Protein AF-A0A0E3LQX7-F1 (afdb_monomer_lite)

Sequence (135 aa):
MRNINILYYGKVKTADIYESMFEYIKSSGTSDCEKDYIEGQPDYFVKKWQIELDSEICFGYDPLKDAGELEIDGQSYTRIGRGLNELSYVPTASLSDILYIIYHCDHNMRKCNCINEIFQTKEKAEKRVNELRGK

Secondary structure (DSSP, 8-state):
-EEEEEEETTEEEEEEE-S-HHHHHHHH-----EEE--TT--SEEEEEEEGGG-HHHHTT--TTSTTSEEEETTEEEEEE-SSTT--EEEEGGGTT-EEEEEEEEETTTTEEEEEEEEESSHHHHHHHHHHHHT-

Structure (mmCIF, N/CA/C/O backbone):
data_AF-A0A0E3LQX7-F1
#
_entry.id   AF-A0A0E3LQX7-F1
#
loop_
_atom_site.group_PDB
_atom_site.id
_atom_site.type_symbol
_atom_site.label_atom_id
_atom_site.label_alt_id
_atom_site.label_comp_id
_atom_site.label_asym_id
_atom_site.label_entity_id
_atom_site.label_seq_id
_atom_site.pdbx_PDB_ins_code
_atom_site.Cartn_x
_atom_site.Cartn_y
_atom_site.Cartn_z
_atom_site.occupancy
_atom_site.B_iso_or_equiv
_atom_site.auth_seq_id
_atom_site.auth_comp_id
_atom_site.auth_asym_id
_atom_site.auth_atom_id
_atom_site.pdbx_PDB_model_num
ATOM 1 N N . MET A 1 1 ? 3.230 -5.391 12.380 1.00 90.00 1 MET A N 1
ATOM 2 C CA . MET A 1 1 ? 1.846 -5.899 12.481 1.00 90.00 1 MET A CA 1
ATOM 3 C C . MET A 1 1 ? 1.625 -6.472 13.872 1.00 90.00 1 MET A C 1
ATOM 5 O O . MET A 1 1 ? 2.441 -7.264 14.337 1.00 90.00 1 MET A O 1
ATOM 9 N N . ARG A 1 2 ? 0.539 -6.069 14.536 1.00 93.44 2 ARG A N 1
ATOM 10 C CA . ARG A 1 2 ? 0.065 -6.640 15.806 1.00 93.44 2 ARG A CA 1
ATOM 11 C C . ARG A 1 2 ? -1.427 -6.951 15.721 1.00 93.44 2 ARG A C 1
ATOM 13 O O . ARG A 1 2 ? -2.145 -6.275 14.995 1.00 93.44 2 ARG A O 1
ATOM 20 N N . ASN A 1 3 ? -1.902 -7.910 16.504 1.00 94.62 3 ASN A N 1
ATOM 21 C CA . ASN A 1 3 ? -3.315 -8.281 16.552 1.00 94.62 3 ASN A CA 1
ATOM 22 C C . ASN A 1 3 ? -3.993 -7.693 17.789 1.00 94.62 3 ASN A C 1
ATOM 24 O O . ASN A 1 3 ? -3.437 -7.754 18.886 1.00 94.62 3 ASN A O 1
ATOM 28 N N . ILE A 1 4 ? -5.212 -7.181 17.626 1.00 92.81 4 ILE A N 1
ATOM 29 C CA . ILE A 1 4 ? -6.063 -6.759 18.745 1.00 92.81 4 ILE A CA 1
ATOM 30 C C . ILE A 1 4 ? -7.456 -7.367 18.622 1.00 92.81 4 ILE A C 1
ATOM 32 O O . ILE A 1 4 ? -7.897 -7.718 17.530 1.00 92.81 4 ILE A O 1
ATOM 36 N N . ASN A 1 5 ? -8.169 -7.465 19.740 1.00 92.62 5 ASN A N 1
ATOM 37 C CA . ASN A 1 5 ? -9.574 -7.852 19.737 1.00 92.62 5 ASN A CA 1
ATOM 38 C C . ASN A 1 5 ? -10.455 -6.602 19.750 1.00 92.62 5 ASN A C 1
ATOM 40 O O . ASN A 1 5 ? -10.304 -5.750 20.622 1.00 92.62 5 ASN A O 1
ATOM 44 N N . ILE A 1 6 ? -11.392 -6.525 18.810 1.00 88.19 6 ILE A N 1
ATOM 45 C CA . ILE A 1 6 ? -12.380 -5.453 18.691 1.00 88.19 6 ILE A CA 1
ATOM 46 C C . ILE A 1 6 ? -13.792 -6.014 18.841 1.00 88.19 6 ILE A C 1
ATOM 48 O O . ILE A 1 6 ? -14.050 -7.188 18.554 1.00 88.19 6 ILE A O 1
ATOM 52 N N . LEU A 1 7 ? -14.725 -5.169 19.272 1.00 84.62 7 LEU A N 1
ATOM 53 C CA . LEU A 1 7 ? -16.146 -5.486 19.237 1.00 84.62 7 LEU A CA 1
ATOM 54 C C . LEU A 1 7 ? -16.703 -5.111 17.858 1.00 84.62 7 LEU A C 1
ATOM 56 O O . LEU A 1 7 ? -16.853 -3.937 17.547 1.00 84.62 7 LEU A O 1
ATOM 60 N N . TYR A 1 8 ? -17.018 -6.109 17.036 1.00 82.25 8 TYR A N 1
ATOM 61 C CA . TYR A 1 8 ? -17.526 -5.934 15.676 1.00 82.25 8 TYR A CA 1
ATOM 62 C C . TYR A 1 8 ? -18.929 -6.538 15.562 1.00 82.25 8 TYR A C 1
ATOM 64 O O . TYR A 1 8 ? -19.096 -7.756 15.673 1.00 82.25 8 TYR A O 1
ATOM 72 N N . TYR A 1 9 ? -19.951 -5.691 15.393 1.00 81.75 9 TYR A N 1
ATOM 73 C CA . TYR A 1 9 ? -21.374 -6.080 15.392 1.00 81.75 9 TYR A CA 1
ATOM 74 C C . TYR A 1 9 ? -21.751 -7.018 16.556 1.00 81.75 9 TYR A C 1
ATOM 76 O O . TYR A 1 9 ? -22.331 -8.090 16.368 1.00 81.75 9 TYR A O 1
ATOM 84 N N . GLY A 1 10 ? -21.359 -6.639 17.778 1.00 82.69 10 GLY A N 1
ATOM 85 C CA . GLY A 1 10 ? -21.659 -7.396 18.999 1.00 82.69 10 GLY A CA 1
ATOM 86 C C . GLY A 1 10 ? -20.852 -8.688 19.179 1.00 82.69 10 GLY A C 1
ATOM 87 O O . GLY A 1 10 ? -21.097 -9.428 20.130 1.00 82.69 10 GLY A O 1
ATOM 88 N N . LYS A 1 11 ? -19.887 -8.978 18.297 1.00 87.19 11 LYS A N 1
ATOM 89 C CA . LYS A 1 11 ? -18.998 -10.143 18.394 1.00 87.19 11 LYS A CA 1
ATOM 90 C C . LYS A 1 11 ? -17.555 -9.697 18.561 1.00 87.19 11 LYS A C 1
ATOM 92 O O . LYS A 1 11 ? -17.093 -8.806 17.856 1.00 87.19 11 LYS A O 1
ATOM 97 N N . VAL A 1 12 ? -16.825 -10.358 19.454 1.00 90.38 12 VAL A N 1
ATOM 98 C CA . VAL A 1 12 ? -15.376 -10.166 19.553 1.00 90.38 12 VAL A CA 1
ATOM 99 C C . VAL A 1 12 ? -14.724 -10.743 18.296 1.00 90.38 12 VAL A C 1
ATOM 101 O O . VAL A 1 12 ? -14.947 -11.907 17.947 1.00 90.38 12 VAL A O 1
ATOM 104 N N . LYS A 1 13 ? -13.952 -9.915 17.596 1.00 90.69 13 LYS A N 1
ATOM 105 C CA . LYS A 1 13 ? -13.197 -10.272 16.393 1.00 90.69 13 LYS A CA 1
ATOM 106 C C . LYS A 1 13 ? -11.758 -9.814 16.537 1.00 90.69 13 LYS A C 1
ATOM 108 O O . LYS A 1 13 ? -11.499 -8.782 17.145 1.00 90.69 13 LYS A O 1
ATOM 113 N N . THR A 1 14 ? -10.838 -10.571 15.959 1.00 92.62 14 THR A N 1
ATOM 114 C CA . THR A 1 14 ? -9.436 -10.169 15.874 1.00 92.62 14 THR A CA 1
ATOM 115 C C . THR A 1 14 ? -9.239 -9.291 14.644 1.00 92.62 14 THR A C 1
ATOM 117 O O . THR A 1 14 ? -9.741 -9.620 13.570 1.00 92.62 14 THR A O 1
ATOM 120 N N . ALA A 1 15 ? -8.535 -8.180 14.827 1.00 91.62 15 ALA A N 1
ATOM 121 C CA . ALA A 1 15 ? -8.155 -7.237 13.789 1.00 91.62 15 ALA A CA 1
ATOM 122 C C . ALA A 1 15 ? -6.627 -7.115 13.716 1.00 91.62 15 ALA A C 1
ATOM 124 O O . ALA A 1 15 ? -5.944 -7.180 14.744 1.00 91.62 15 ALA A O 1
ATOM 125 N N . ASP A 1 16 ? -6.113 -6.926 12.505 1.00 94.44 16 ASP A N 1
ATOM 126 C CA . ASP A 1 16 ? -4.698 -6.701 12.224 1.00 94.44 16 ASP A CA 1
ATOM 127 C C . ASP A 1 16 ? -4.402 -5.202 12.234 1.00 94.44 16 ASP A C 1
ATOM 129 O O . ASP A 1 16 ? -5.021 -4.425 11.509 1.00 94.44 16 ASP A O 1
ATOM 133 N N . ILE A 1 17 ? -3.440 -4.790 13.051 1.00 94.88 17 ILE A N 1
ATOM 134 C CA . ILE A 1 17 ? -2.974 -3.410 13.155 1.00 94.88 17 ILE A CA 1
ATOM 135 C C . ILE A 1 17 ? -1.577 -3.331 12.550 1.00 94.88 17 ILE A C 1
ATOM 137 O O . ILE A 1 17 ? -0.621 -3.928 13.060 1.00 94.88 17 ILE A O 1
ATOM 141 N N . TYR A 1 18 ? -1.464 -2.581 11.466 1.00 95.31 18 TYR A N 1
ATOM 142 C CA . TYR A 1 18 ? -0.211 -2.289 10.785 1.00 95.31 18 TYR A CA 1
ATOM 143 C C . TYR A 1 18 ? 0.365 -0.965 11.291 1.00 95.31 18 TYR A C 1
ATOM 145 O O . TYR A 1 18 ? -0.361 -0.100 11.774 1.00 95.31 18 TYR A O 1
ATOM 153 N N . GLU A 1 19 ? 1.678 -0.804 11.189 1.00 94.81 19 GLU A N 1
ATOM 154 C CA . GLU A 1 19 ? 2.401 0.408 11.585 1.00 94.81 19 GLU A CA 1
ATOM 155 C C . GLU A 1 19 ? 2.284 1.520 10.536 1.00 94.81 19 GLU A C 1
ATOM 157 O O . GLU A 1 19 ? 2.463 2.692 10.849 1.00 94.81 19 GLU A O 1
ATOM 162 N N . SER A 1 20 ? 2.004 1.167 9.278 1.00 94.25 20 SER A N 1
ATOM 163 C CA . SER A 1 20 ? 1.838 2.114 8.169 1.00 94.25 20 SER A CA 1
ATOM 164 C C . SER A 1 20 ? 1.125 1.467 6.985 1.00 94.25 20 SER A C 1
ATOM 166 O O . SER A 1 20 ? 1.125 0.239 6.845 1.00 94.25 20 SER A O 1
ATOM 168 N N . MET A 1 21 ? 0.612 2.292 6.069 1.00 91.69 21 MET A N 1
ATOM 169 C CA . MET A 1 21 ? 0.158 1.816 4.762 1.00 91.69 21 MET A CA 1
ATOM 170 C C . MET A 1 21 ? 1.255 1.080 3.993 1.00 91.69 21 MET A C 1
ATOM 172 O O . MET A 1 21 ? 0.979 0.069 3.352 1.00 91.69 21 MET A O 1
ATOM 176 N N . PHE A 1 22 ? 2.511 1.525 4.086 1.00 94.06 22 PHE A N 1
ATOM 177 C CA . PHE A 1 22 ? 3.624 0.809 3.464 1.00 94.06 22 PHE A CA 1
ATOM 178 C C . PHE A 1 22 ? 3.748 -0.631 3.978 1.00 94.06 22 PHE A C 1
ATOM 180 O O . PHE A 1 22 ? 3.904 -1.548 3.174 1.00 94.06 22 PHE A O 1
ATOM 187 N N . GLU A 1 23 ? 3.660 -0.842 5.296 1.00 94.62 23 GLU A N 1
ATOM 188 C CA . GLU A 1 23 ? 3.712 -2.187 5.878 1.00 94.62 23 GLU A CA 1
ATOM 189 C C . GLU A 1 23 ? 2.541 -3.048 5.391 1.00 94.62 23 GLU A C 1
ATOM 191 O O . GLU A 1 23 ? 2.756 -4.186 4.968 1.00 94.62 23 GLU A O 1
ATOM 196 N N . TYR A 1 24 ? 1.328 -2.486 5.384 1.00 92.62 24 TYR A N 1
ATOM 197 C CA . TYR A 1 24 ? 0.147 -3.178 4.882 1.00 92.62 24 TYR A CA 1
ATOM 198 C C . TYR A 1 24 ? 0.337 -3.645 3.437 1.00 92.62 24 TYR A C 1
ATOM 200 O O . TYR A 1 24 ? 0.267 -4.843 3.170 1.00 92.62 24 TYR A O 1
ATOM 208 N N . ILE A 1 25 ? 0.658 -2.732 2.517 1.00 91.25 25 ILE A N 1
ATOM 209 C CA . ILE A 1 25 ? 0.825 -3.055 1.093 1.00 91.25 25 ILE A CA 1
ATOM 210 C C . ILE A 1 25 ? 1.978 -4.035 0.879 1.00 91.25 25 ILE A C 1
ATOM 212 O O . ILE A 1 25 ? 1.904 -4.903 0.012 1.00 91.25 25 ILE A O 1
ATOM 216 N N . LYS A 1 26 ? 3.040 -3.955 1.688 1.00 91.19 26 LYS A N 1
ATOM 217 C CA . LYS A 1 26 ? 4.139 -4.924 1.622 1.00 91.19 26 LYS A CA 1
ATOM 218 C C . LYS A 1 26 ? 3.662 -6.345 1.924 1.00 91.19 26 LYS A C 1
ATOM 220 O O . LYS A 1 26 ? 4.214 -7.292 1.373 1.00 91.19 26 LYS A O 1
ATOM 225 N N . SER A 1 27 ? 2.671 -6.485 2.804 1.00 89.81 27 SER A N 1
ATOM 226 C CA . SER A 1 27 ? 2.088 -7.774 3.184 1.00 89.81 27 SER A CA 1
ATOM 227 C C . SER A 1 27 ? 0.985 -8.248 2.233 1.00 89.81 27 SER A C 1
ATOM 229 O O . SER A 1 27 ? 0.918 -9.437 1.933 1.00 89.81 27 SER A O 1
ATOM 231 N N . SER A 1 28 ? 0.156 -7.332 1.724 1.00 86.38 28 SER A N 1
ATOM 232 C CA . SER A 1 28 ? -1.015 -7.641 0.893 1.00 86.38 28 SER A CA 1
ATOM 233 C C . SER A 1 28 ? -0.736 -7.591 -0.615 1.00 86.38 28 SER A C 1
ATOM 235 O O . SER A 1 28 ? -1.562 -8.029 -1.416 1.00 86.38 28 SER A O 1
ATOM 237 N N . GLY A 1 29 ? 0.425 -7.076 -1.027 1.00 84.88 29 GLY A N 1
ATOM 238 C CA . GLY A 1 29 ? 0.810 -6.894 -2.426 1.00 84.88 29 GLY A CA 1
ATOM 239 C C . GLY A 1 29 ? 0.164 -5.664 -3.069 1.00 84.88 29 GLY A C 1
ATOM 240 O O . GLY A 1 29 ? -0.645 -4.965 -2.462 1.00 84.88 29 GLY A O 1
ATOM 241 N N . THR A 1 30 ? 0.489 -5.388 -4.331 1.00 78.38 30 THR A N 1
ATOM 242 C CA . THR A 1 30 ? 0.045 -4.173 -5.041 1.00 78.38 30 THR A CA 1
ATOM 243 C C . THR A 1 30 ? -1.318 -4.287 -5.731 1.00 78.38 30 THR A C 1
ATOM 245 O O . THR A 1 30 ? -1.705 -3.339 -6.408 1.00 78.38 30 THR A O 1
ATOM 248 N N . SER A 1 31 ? -2.035 -5.407 -5.542 1.00 69.94 31 SER A N 1
ATOM 249 C CA . SER A 1 31 ? -3.200 -5.830 -6.351 1.00 69.94 31 SER A CA 1
ATOM 250 C C . SER A 1 31 ? -2.831 -5.986 -7.830 1.00 69.94 31 SER A C 1
ATOM 252 O O . SER A 1 31 ? -1.687 -5.731 -8.221 1.00 69.94 31 SER A O 1
ATOM 254 N N . ASP A 1 32 ? -3.774 -6.446 -8.650 1.00 69.69 32 ASP A N 1
ATOM 255 C CA . ASP A 1 32 ? -3.599 -6.502 -10.099 1.00 69.69 32 ASP A CA 1
ATOM 256 C C . ASP A 1 32 ? -3.595 -5.071 -10.667 1.00 69.69 32 ASP A C 1
ATOM 258 O O . ASP A 1 32 ? -4.618 -4.522 -11.064 1.00 69.69 32 ASP A O 1
ATOM 262 N N . CYS A 1 33 ? -2.423 -4.431 -10.687 1.00 78.38 33 CYS A N 1
ATOM 263 C CA . CYS A 1 33 ? -2.223 -3.141 -11.341 1.00 78.38 33 CYS A CA 1
ATOM 264 C C . CYS A 1 33 ? -1.793 -3.328 -12.803 1.00 78.38 33 CYS A C 1
ATOM 266 O O . CYS A 1 33 ? -0.600 -3.286 -13.124 1.00 78.38 33 CYS A O 1
ATOM 268 N N . GLU A 1 34 ? -2.781 -3.491 -13.686 1.00 86.94 34 GLU A N 1
ATOM 269 C CA . GLU A 1 34 ? -2.620 -3.446 -15.145 1.00 86.94 34 GLU A CA 1
ATOM 270 C C . GLU A 1 34 ? -2.886 -2.025 -15.674 1.00 86.94 34 GLU A C 1
ATOM 272 O O . GLU A 1 34 ? -3.773 -1.308 -15.203 1.00 86.94 34 GLU A O 1
ATOM 277 N N . LYS A 1 35 ? -2.102 -1.603 -16.666 1.00 87.50 35 LYS A N 1
ATOM 278 C CA . LYS A 1 35 ? -2.333 -0.387 -17.448 1.00 87.50 35 LYS A CA 1
ATOM 279 C C . LYS A 1 35 ? -2.131 -0.650 -18.928 1.00 87.50 35 LYS A C 1
ATOM 281 O O . LYS A 1 35 ? -1.280 -1.454 -19.315 1.00 87.50 35 LYS A O 1
ATOM 286 N N . ASP A 1 36 ? -2.860 0.109 -19.737 1.00 86.69 36 ASP A N 1
ATOM 287 C CA . ASP A 1 36 ? -2.648 0.144 -21.177 1.00 86.69 36 ASP A CA 1
ATOM 288 C C . ASP A 1 36 ? -1.225 0.603 -21.504 1.00 86.69 36 ASP A C 1
ATOM 290 O O . ASP A 1 36 ? -0.678 1.525 -20.889 1.00 86.69 36 ASP A O 1
ATOM 294 N N . TYR A 1 37 ? -0.633 -0.052 -22.497 1.00 88.50 37 TYR A N 1
ATOM 295 C CA . TYR A 1 37 ? 0.647 0.349 -23.057 1.00 88.50 37 TYR A CA 1
ATOM 296 C C . TYR A 1 37 ? 0.528 1.653 -23.850 1.00 88.50 37 TYR A C 1
ATOM 298 O O . TYR A 1 37 ? -0.394 1.826 -24.650 1.00 88.50 37 TYR A O 1
ATOM 306 N N . ILE A 1 38 ? 1.515 2.535 -23.690 1.00 88.19 38 ILE A N 1
ATOM 307 C CA . ILE A 1 38 ? 1.673 3.746 -24.498 1.00 88.19 38 ILE A CA 1
ATOM 308 C C . ILE A 1 38 ? 2.920 3.590 -25.372 1.00 88.19 38 ILE A C 1
ATOM 310 O O . ILE A 1 38 ? 3.990 3.213 -24.895 1.00 88.19 38 ILE A O 1
ATOM 314 N N . GLU A 1 39 ? 2.798 3.893 -26.663 1.00 86.50 39 GLU A N 1
ATOM 315 C CA . GLU A 1 39 ? 3.924 3.811 -27.595 1.00 86.50 39 GLU A CA 1
ATOM 316 C C . GLU A 1 39 ? 5.079 4.734 -27.170 1.00 86.50 39 GLU A C 1
ATOM 318 O O . GLU A 1 39 ? 4.872 5.883 -26.777 1.00 86.50 39 GLU A O 1
ATOM 323 N N . GLY A 1 40 ? 6.308 4.210 -27.209 1.00 84.06 40 GLY A N 1
ATOM 324 C CA . GLY A 1 40 ? 7.508 4.916 -26.743 1.00 84.06 40 GLY A CA 1
ATOM 325 C C . GLY A 1 40 ? 7.713 4.912 -25.221 1.00 84.06 40 GLY A C 1
ATOM 326 O O . GLY A 1 40 ? 8.681 5.498 -24.735 1.00 84.06 40 GLY A O 1
ATOM 327 N N . GLN A 1 41 ? 6.843 4.246 -24.457 1.00 89.00 41 GLN A N 1
ATOM 328 C CA . GLN A 1 41 ? 7.044 4.029 -23.027 1.00 89.00 41 GLN A CA 1
ATOM 329 C C . GLN A 1 41 ? 8.180 3.019 -22.788 1.00 89.00 41 GL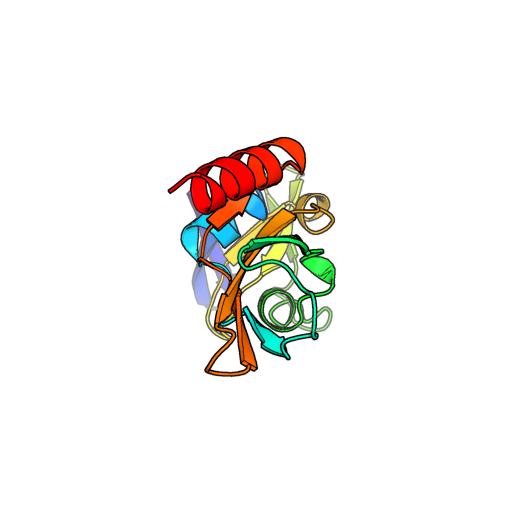N A C 1
ATOM 331 O O . GLN A 1 41 ? 8.265 2.030 -23.517 1.00 89.00 41 GLN A O 1
ATOM 336 N N . PRO A 1 42 ? 9.065 3.249 -21.800 1.00 91.00 42 PRO A N 1
ATOM 337 C CA . PRO A 1 42 ? 10.155 2.324 -21.511 1.00 91.00 42 PRO A CA 1
ATOM 338 C C . PRO A 1 42 ? 9.651 1.032 -20.858 1.00 91.00 42 PRO A C 1
ATOM 340 O O . PRO A 1 42 ? 8.683 1.068 -20.095 1.00 91.00 42 PRO A O 1
ATOM 343 N N . ASP A 1 43 ? 10.399 -0.056 -21.055 1.00 92.19 43 ASP A N 1
ATOM 344 C CA . ASP A 1 43 ? 10.114 -1.402 -20.540 1.00 92.19 43 ASP A CA 1
ATOM 345 C C . ASP A 1 43 ? 9.819 -1.403 -19.040 1.00 92.19 43 ASP A C 1
ATOM 347 O O . ASP A 1 43 ? 8.901 -2.072 -18.591 1.00 92.19 43 ASP A O 1
ATOM 351 N N . TYR A 1 44 ? 10.554 -0.609 -18.255 1.00 94.81 44 TYR A N 1
ATOM 352 C CA . TYR A 1 44 ? 10.303 -0.425 -16.824 1.00 94.81 44 TYR A CA 1
ATOM 353 C C . TYR A 1 44 ? 10.153 1.047 -16.474 1.00 94.81 44 TYR A C 1
ATOM 355 O O . TYR A 1 44 ? 10.978 1.852 -16.903 1.00 94.81 44 TYR A O 1
ATOM 363 N N . PHE A 1 45 ? 9.181 1.428 -15.645 1.00 94.19 45 PHE A N 1
ATOM 364 C CA . PHE A 1 45 ? 9.053 2.809 -15.159 1.00 94.19 45 PHE A CA 1
ATOM 365 C C . PHE A 1 45 ? 8.397 2.907 -13.782 1.00 94.19 45 PHE A C 1
ATOM 367 O O . PHE A 1 45 ? 7.589 2.068 -13.387 1.00 94.19 45 PHE A O 1
ATOM 374 N N . VAL A 1 46 ? 8.736 3.975 -13.056 1.00 95.19 46 VAL A N 1
ATOM 375 C CA . VAL A 1 46 ? 8.180 4.275 -11.732 1.00 95.19 46 VAL A CA 1
ATOM 376 C C . VAL A 1 46 ? 6.879 5.060 -11.868 1.00 95.19 46 VAL A C 1
ATOM 378 O O . VAL A 1 46 ? 6.796 6.024 -12.634 1.00 95.19 46 VAL A O 1
ATOM 381 N N . LYS A 1 47 ? 5.881 4.717 -11.053 1.00 93.75 47 LYS A N 1
ATOM 382 C CA . LYS A 1 47 ? 4.660 5.505 -10.887 1.00 93.75 47 LYS A CA 1
ATOM 383 C C . LYS A 1 47 ? 4.392 5.783 -9.410 1.00 93.75 47 LYS A C 1
ATOM 385 O O . LYS A 1 47 ? 4.581 4.918 -8.561 1.00 93.75 47 LYS A O 1
ATOM 390 N N . LYS A 1 48 ? 3.932 7.005 -9.129 1.00 94.00 48 LYS A N 1
ATOM 391 C CA . LYS A 1 48 ? 3.370 7.377 -7.826 1.00 94.00 48 LYS A CA 1
ATOM 392 C C . LYS A 1 48 ? 2.040 6.661 -7.617 1.00 94.00 48 LYS A C 1
ATOM 394 O O . LYS A 1 48 ? 1.221 6.629 -8.536 1.00 94.00 48 LYS A O 1
ATOM 399 N N . TRP A 1 49 ? 1.828 6.164 -6.412 1.00 90.75 49 TRP A N 1
ATOM 400 C CA . TRP A 1 49 ? 0.589 5.552 -5.970 1.00 90.75 49 TRP A CA 1
ATOM 401 C C . TRP A 1 49 ? 0.115 6.264 -4.705 1.00 90.75 49 TRP A C 1
ATOM 403 O O . TRP A 1 49 ? 0.795 6.248 -3.681 1.00 90.75 49 TRP A O 1
ATOM 413 N N . GLN A 1 50 ? -1.020 6.948 -4.824 1.00 88.56 50 GLN A N 1
ATOM 414 C CA . GLN A 1 50 ? -1.715 7.593 -3.714 1.00 88.56 50 GLN A CA 1
ATOM 415 C C . GLN A 1 50 ? -2.788 6.625 -3.237 1.00 88.56 50 GLN A C 1
ATOM 417 O O . GLN A 1 50 ? -3.783 6.435 -3.934 1.00 88.56 50 GLN A O 1
ATOM 422 N N . ILE A 1 51 ? -2.551 5.963 -2.107 1.00 82.00 51 ILE A N 1
ATOM 423 C CA . ILE A 1 51 ? -3.393 4.832 -1.699 1.00 82.00 51 ILE A CA 1
ATOM 424 C C . ILE A 1 51 ? -4.779 5.289 -1.253 1.00 82.00 51 ILE A C 1
ATOM 426 O O . ILE A 1 51 ? -5.753 4.586 -1.487 1.00 82.00 51 ILE A O 1
ATOM 430 N N . GLU A 1 52 ? -4.896 6.497 -0.704 1.00 81.88 52 GLU A N 1
ATOM 431 C CA . GLU A 1 52 ? -6.192 7.123 -0.410 1.00 81.88 52 GLU A CA 1
ATOM 432 C C . GLU A 1 52 ? -7.132 7.204 -1.630 1.00 81.88 52 GLU A C 1
ATOM 434 O O . GLU A 1 52 ? -8.348 7.250 -1.470 1.00 81.88 52 GLU A O 1
ATOM 439 N N . LEU A 1 53 ? -6.584 7.204 -2.853 1.00 81.62 53 LEU A N 1
ATOM 440 C CA . LEU A 1 53 ? -7.355 7.208 -4.101 1.00 81.62 53 LEU A CA 1
ATOM 441 C C . LEU A 1 53 ? -7.628 5.796 -4.634 1.00 81.62 53 LEU A C 1
ATOM 443 O O . LEU A 1 53 ? -8.336 5.639 -5.629 1.00 81.62 53 LEU A O 1
ATOM 447 N N . ASP A 1 54 ? -7.040 4.776 -4.015 1.00 80.44 54 ASP A N 1
ATOM 448 C CA . ASP A 1 54 ? -7.208 3.389 -4.404 1.00 80.44 54 ASP A CA 1
ATOM 449 C C . ASP A 1 54 ? -8.492 2.835 -3.794 1.00 80.44 54 ASP A C 1
ATOM 451 O O . ASP A 1 54 ? -8.561 2.471 -2.616 1.00 80.44 54 ASP A O 1
ATOM 455 N N . SER A 1 55 ? -9.531 2.786 -4.622 1.00 75.50 55 SER A N 1
ATOM 456 C CA . SER A 1 55 ? -10.840 2.329 -4.193 1.00 75.50 55 SER A CA 1
ATOM 457 C C . SER A 1 55 ? -10.867 0.857 -3.821 1.00 75.50 55 SER A C 1
ATOM 459 O O . SER A 1 55 ? -11.828 0.486 -3.179 1.00 75.50 55 SER A O 1
ATOM 461 N N . GLU A 1 56 ? -9.897 0.016 -4.192 1.00 78.25 56 GLU A N 1
ATOM 462 C CA . GLU A 1 56 ? -9.900 -1.397 -3.787 1.00 78.25 56 GLU A CA 1
ATOM 463 C C . GLU A 1 56 ? -9.400 -1.568 -2.355 1.00 78.25 56 GLU A C 1
ATOM 465 O O . GLU A 1 56 ? -9.943 -2.370 -1.600 1.00 78.25 56 GLU A O 1
ATOM 470 N N . ILE A 1 57 ? -8.387 -0.791 -1.969 1.00 79.81 57 ILE A N 1
ATOM 471 C CA . ILE A 1 57 ? -7.817 -0.812 -0.615 1.00 79.81 57 ILE A CA 1
ATOM 472 C C . ILE A 1 57 ? -8.681 0.005 0.350 1.00 79.81 57 ILE A C 1
ATOM 474 O O . ILE A 1 57 ? -8.893 -0.394 1.500 1.00 79.81 57 ILE A O 1
ATOM 478 N N . CYS A 1 58 ? -9.191 1.141 -0.128 1.00 71.94 58 CYS A N 1
ATOM 479 C CA . CYS A 1 58 ? -10.004 2.057 0.657 1.00 71.94 58 CYS A CA 1
ATOM 480 C C . CYS A 1 58 ? -11.512 1.765 0.564 1.00 71.94 58 CYS A C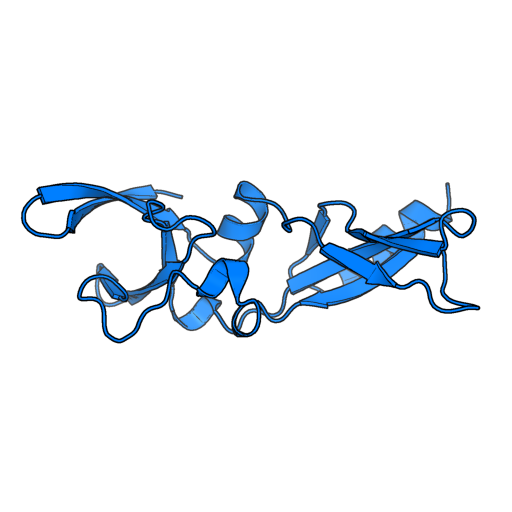 1
ATOM 482 O O . CYS A 1 58 ? -12.263 2.390 1.301 1.00 71.94 58 CYS A O 1
ATOM 484 N N . PHE A 1 59 ? -12.000 0.797 -0.236 1.00 60.38 59 PHE A N 1
ATOM 485 C CA . PHE A 1 59 ? -13.431 0.407 -0.211 1.00 60.38 59 PHE A CA 1
ATOM 486 C C . PHE A 1 59 ? -13.883 -0.107 1.162 1.00 60.38 59 PHE A C 1
ATOM 488 O O . PHE A 1 59 ? -15.070 -0.078 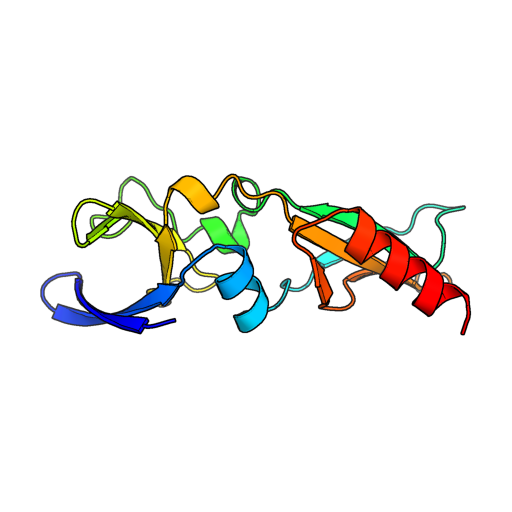1.489 1.00 60.38 59 PHE A O 1
ATOM 495 N N . GLY A 1 60 ? -12.944 -0.621 1.964 1.00 52.69 60 GLY A N 1
ATOM 496 C CA . GLY A 1 60 ? -13.193 -0.990 3.355 1.00 52.69 60 GLY A CA 1
ATOM 497 C C . GLY A 1 60 ? -13.539 0.205 4.254 1.00 52.69 60 GLY A C 1
ATOM 498 O O . GLY A 1 60 ? -14.158 0.001 5.304 1.00 52.69 60 GLY A O 1
ATOM 499 N N . TYR A 1 61 ? -13.184 1.426 3.833 1.00 54.25 61 TYR A N 1
ATOM 500 C CA . TYR A 1 61 ? -13.541 2.682 4.481 1.00 54.25 61 TYR A CA 1
ATOM 501 C C . TYR A 1 61 ? -14.963 3.083 4.084 1.00 54.25 61 TYR A C 1
ATOM 503 O O . TYR A 1 61 ? -15.208 3.782 3.103 1.00 54.25 61 TYR A O 1
ATOM 511 N N . ASP A 1 62 ? -15.924 2.601 4.862 1.00 54.44 62 ASP A N 1
ATOM 512 C CA . ASP A 1 62 ? -17.293 3.092 4.828 1.00 54.44 62 ASP A CA 1
ATOM 513 C C . ASP A 1 62 ? -17.490 3.999 6.052 1.00 54.44 62 ASP A C 1
ATOM 515 O O . ASP A 1 62 ? -17.622 3.474 7.163 1.00 54.44 62 ASP A O 1
ATOM 519 N N . PRO A 1 63 ? -17.49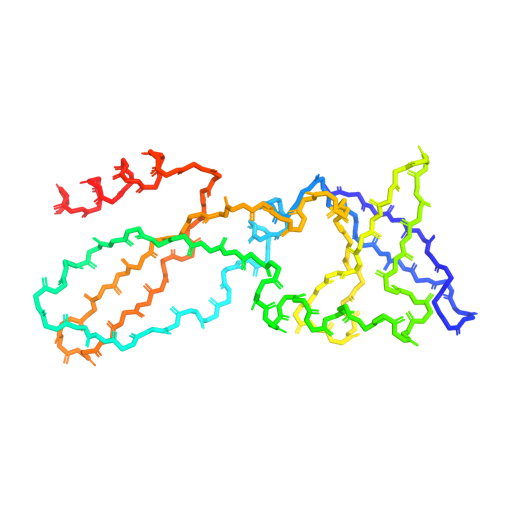5 5.336 5.888 1.00 49.81 63 PRO A N 1
ATOM 520 C CA . PRO A 1 63 ? -17.672 6.275 6.998 1.00 49.81 63 PRO A CA 1
ATOM 521 C C . PRO A 1 63 ? -19.056 6.165 7.658 1.00 49.81 63 PRO A C 1
ATOM 523 O O . PRO A 1 63 ? -19.282 6.761 8.707 1.00 49.81 63 PRO A O 1
ATOM 526 N N . LEU A 1 64 ? -19.987 5.403 7.069 1.00 50.22 64 LEU A N 1
ATOM 527 C CA . LEU A 1 64 ? -21.299 5.098 7.639 1.00 50.22 64 LEU A CA 1
ATOM 528 C C . LEU A 1 64 ? -21.336 3.750 8.376 1.00 50.22 64 LEU A C 1
ATOM 530 O O . LEU A 1 64 ? -22.375 3.402 8.937 1.00 50.22 64 LEU A O 1
ATOM 534 N N . LYS A 1 65 ? -20.246 2.968 8.385 1.00 54.69 65 LYS A N 1
ATOM 535 C CA . LYS A 1 65 ? -20.157 1.718 9.153 1.00 54.69 65 LYS A CA 1
ATOM 536 C C . LYS A 1 65 ? -19.403 1.949 10.458 1.00 54.69 65 LYS A C 1
ATOM 538 O O . LYS A 1 65 ? -18.255 2.379 10.447 1.00 54.69 65 LYS A O 1
ATOM 543 N N . ASP A 1 66 ? -20.014 1.513 11.560 1.00 53.16 66 ASP A N 1
ATOM 544 C CA . ASP A 1 66 ? -19.567 1.640 12.963 1.00 53.16 66 ASP A CA 1
ATOM 545 C C . ASP A 1 66 ? -18.154 1.095 13.298 1.00 53.16 66 ASP A C 1
ATOM 547 O O . ASP A 1 66 ? -17.745 1.099 14.454 1.00 53.16 66 ASP A O 1
ATOM 551 N N . ALA A 1 67 ? -17.392 0.596 12.322 1.00 58.91 67 ALA A N 1
ATOM 552 C CA . ALA A 1 67 ? -16.061 0.013 12.508 1.00 58.91 67 ALA A CA 1
ATOM 553 C C . ALA A 1 67 ? -15.007 0.554 11.521 1.00 58.91 67 ALA A C 1
ATOM 555 O O . ALA A 1 67 ? -13.973 -0.090 11.320 1.00 58.91 67 ALA A O 1
ATOM 556 N N . GLY A 1 68 ? -15.278 1.690 10.869 1.00 74.12 68 GLY A N 1
ATOM 557 C CA . GLY A 1 68 ? -14.344 2.336 9.941 1.00 74.12 68 GLY A CA 1
ATOM 558 C C . GLY A 1 68 ? -13.105 2.924 10.621 1.00 74.12 68 GLY A C 1
ATOM 559 O O . GLY A 1 68 ? -12.047 2.984 10.001 1.00 74.12 68 GLY A O 1
ATOM 560 N N . GLU A 1 69 ? -13.201 3.292 11.898 1.00 84.75 69 GLU A N 1
ATOM 561 C CA . GLU A 1 69 ? -12.123 3.939 12.651 1.00 84.75 69 GLU A CA 1
ATOM 562 C C . GLU A 1 69 ? -11.979 3.318 14.047 1.00 84.75 69 GLU A C 1
ATOM 564 O O . GLU A 1 69 ? -12.944 2.822 14.632 1.00 84.75 69 GLU A O 1
ATOM 569 N N . LEU A 1 70 ? -10.755 3.317 14.571 1.00 88.00 70 LEU A N 1
ATOM 570 C CA . LEU A 1 70 ? -10.412 2.865 15.919 1.00 88.00 70 LEU A CA 1
ATOM 571 C C . LEU A 1 70 ? -9.444 3.859 16.557 1.00 88.00 70 LEU A C 1
ATOM 573 O O . LEU A 1 70 ? -8.568 4.399 15.885 1.00 88.00 70 LEU A O 1
ATOM 577 N N . GLU A 1 71 ? -9.543 4.038 17.868 1.00 91.00 71 GLU A N 1
ATOM 578 C CA . GLU A 1 71 ? -8.530 4.743 18.650 1.00 91.00 71 GLU A CA 1
ATOM 579 C C . GLU A 1 71 ? -7.823 3.747 19.569 1.00 91.00 71 GLU A C 1
ATOM 581 O O . GLU A 1 71 ? -8.466 2.985 20.294 1.00 91.00 71 GLU A O 1
ATOM 586 N N . ILE A 1 72 ? -6.492 3.727 19.515 1.00 89.94 72 ILE A N 1
ATOM 587 C CA . ILE A 1 72 ? -5.654 2.871 20.358 1.00 89.94 72 ILE A CA 1
ATOM 588 C C . ILE A 1 72 ? -4.562 3.753 20.947 1.00 89.94 72 ILE A C 1
ATOM 590 O O . ILE A 1 72 ? -3.778 4.336 20.200 1.00 89.94 72 ILE A O 1
ATOM 594 N N . ASP A 1 73 ? -4.512 3.848 22.276 1.00 91.00 73 ASP A N 1
ATOM 595 C CA . ASP A 1 73 ? -3.512 4.637 23.008 1.00 91.00 73 ASP A CA 1
ATOM 596 C C . ASP A 1 73 ? -3.429 6.112 22.542 1.00 91.00 73 ASP A C 1
ATOM 598 O O . ASP A 1 73 ? -2.350 6.698 22.483 1.00 91.00 73 ASP A O 1
ATOM 602 N N . GLY A 1 74 ? -4.569 6.716 22.174 1.00 91.56 74 GLY A N 1
ATOM 603 C CA . GLY A 1 74 ? -4.655 8.101 21.687 1.00 91.56 74 GLY A CA 1
ATOM 604 C C . GLY A 1 74 ? -4.237 8.310 20.225 1.00 91.56 74 GLY A C 1
ATOM 605 O O . GLY A 1 74 ? -4.236 9.440 19.742 1.00 91.56 74 GLY A O 1
ATOM 606 N N . GLN A 1 75 ? -3.887 7.243 19.503 1.00 94.31 75 GLN A N 1
ATOM 607 C CA . GLN A 1 75 ? -3.611 7.275 18.068 1.00 94.31 75 GLN A CA 1
ATOM 608 C C . GLN A 1 75 ? -4.834 6.772 17.294 1.00 94.31 75 GLN A C 1
ATOM 610 O O . GLN A 1 75 ? -5.348 5.687 17.575 1.00 94.31 75 GLN A O 1
ATOM 615 N N . SER A 1 76 ? -5.270 7.532 16.286 1.00 92.50 76 SER A N 1
ATOM 616 C CA . SER A 1 76 ? -6.357 7.134 15.384 1.00 92.50 76 SER A CA 1
ATOM 617 C C . SER A 1 76 ? -5.868 6.184 14.292 1.00 92.50 76 SER A C 1
ATOM 619 O O . SER A 1 76 ? -4.805 6.392 13.689 1.00 92.50 76 SER A O 1
ATOM 621 N N . TYR A 1 77 ? -6.682 5.172 14.020 1.00 92.12 77 TYR A N 1
ATOM 622 C CA . TYR A 1 77 ? -6.486 4.158 13.000 1.00 92.12 77 TYR A CA 1
ATOM 623 C C . TYR A 1 77 ? -7.715 4.073 12.106 1.00 92.12 77 TYR A C 1
ATOM 625 O O . TYR A 1 77 ? -8.847 4.157 12.577 1.00 92.12 77 TYR A O 1
ATOM 633 N N . THR A 1 78 ? -7.485 3.844 10.820 1.00 89.75 78 THR A N 1
ATOM 634 C CA . THR A 1 78 ? -8.532 3.689 9.814 1.00 89.75 78 THR A CA 1
ATOM 635 C C . THR A 1 78 ? -8.533 2.275 9.272 1.00 89.75 78 THR A C 1
ATOM 637 O O . THR A 1 78 ? -7.472 1.695 9.024 1.00 89.75 78 THR A O 1
ATOM 640 N N . ARG A 1 79 ? -9.733 1.726 9.092 1.00 88.50 79 ARG A N 1
ATOM 641 C CA . ARG A 1 79 ? -9.944 0.426 8.477 1.00 88.50 79 ARG A CA 1
ATOM 642 C C . ARG A 1 79 ? -9.575 0.482 7.002 1.00 88.50 79 ARG A C 1
ATOM 644 O O . ARG A 1 79 ? -10.044 1.336 6.256 1.00 88.50 79 ARG A O 1
ATOM 651 N N . ILE A 1 80 ? -8.805 -0.505 6.592 1.00 87.62 80 ILE A N 1
ATOM 652 C CA . ILE A 1 80 ? -8.404 -0.771 5.219 1.00 87.62 80 ILE A CA 1
ATOM 653 C C . ILE A 1 80 ? -8.642 -2.248 4.914 1.00 87.62 80 ILE A C 1
ATOM 655 O O . ILE A 1 80 ? -8.805 -3.072 5.821 1.00 87.62 80 ILE A O 1
ATOM 659 N N . GLY A 1 81 ? -8.677 -2.594 3.637 1.00 83.56 81 GLY A N 1
ATOM 660 C CA . GLY A 1 81 ? -8.780 -3.987 3.238 1.00 83.56 81 GLY A CA 1
ATOM 661 C C . GLY A 1 81 ? -9.318 -4.138 1.835 1.00 83.56 81 GLY A C 1
ATOM 662 O O . GLY A 1 81 ? -10.180 -3.372 1.410 1.00 83.56 81 GLY A O 1
ATOM 663 N N . ARG A 1 82 ? -8.852 -5.177 1.147 1.00 77.69 82 ARG A N 1
ATOM 664 C CA . ARG A 1 82 ? -9.346 -5.552 -0.186 1.00 77.69 82 ARG A CA 1
ATOM 665 C C . ARG A 1 82 ? -10.570 -6.458 -0.125 1.00 77.69 82 ARG A C 1
ATOM 667 O O . ARG A 1 82 ? -11.213 -6.713 -1.140 1.00 77.69 82 ARG A O 1
ATOM 674 N N . GLY A 1 83 ? -10.901 -6.961 1.064 1.00 75.25 83 GLY A N 1
ATOM 675 C CA . GLY A 1 83 ? -12.071 -7.797 1.305 1.00 75.25 83 GLY A CA 1
ATOM 676 C C . GLY A 1 83 ? -13.047 -7.192 2.310 1.00 75.25 83 GLY A C 1
ATOM 677 O O . GLY A 1 83 ? -12.658 -6.638 3.333 1.00 75.25 83 GLY A O 1
ATOM 678 N N . LEU A 1 84 ? -14.348 -7.419 2.095 1.00 73.31 84 LEU A N 1
ATOM 679 C CA . LEU A 1 84 ? -15.406 -7.006 3.034 1.00 73.31 84 LEU A CA 1
ATOM 680 C C . LEU A 1 84 ? -15.230 -7.585 4.449 1.00 73.31 84 LEU A C 1
ATOM 682 O O . LEU A 1 84 ? -15.672 -6.974 5.424 1.00 73.31 84 LEU A O 1
ATOM 686 N N . ASN A 1 85 ? -14.587 -8.750 4.549 1.00 78.88 85 ASN A N 1
ATOM 687 C CA . ASN A 1 85 ? -14.356 -9.478 5.798 1.00 78.88 85 ASN A CA 1
ATOM 688 C C . ASN A 1 85 ? -12.979 -9.201 6.417 1.00 78.88 85 ASN A C 1
ATOM 690 O O . ASN A 1 85 ? -12.696 -9.702 7.503 1.00 78.88 85 ASN A O 1
ATOM 694 N N . GLU A 1 86 ? -12.124 -8.441 5.733 1.00 86.19 86 GLU A N 1
ATOM 695 C CA . GLU A 1 86 ? -10.806 -8.070 6.233 1.00 86.19 86 GLU A CA 1
ATOM 696 C C . GLU A 1 86 ? -10.963 -6.987 7.306 1.00 86.19 86 GLU A C 1
ATOM 698 O O . GLU A 1 86 ? -11.651 -5.977 7.113 1.00 86.19 86 GLU A O 1
ATOM 703 N N . LEU A 1 87 ? -10.369 -7.232 8.471 1.00 89.31 87 LEU A N 1
ATOM 704 C CA . LEU A 1 87 ? -10.328 -6.295 9.589 1.00 89.31 87 LEU A CA 1
ATOM 705 C C . LEU A 1 87 ? -8.882 -5.861 9.778 1.00 89.31 87 LEU A C 1
ATOM 707 O O . LEU A 1 87 ? -8.225 -6.251 10.739 1.00 89.31 87 LEU A O 1
ATOM 711 N N . SER A 1 88 ? -8.378 -5.100 8.816 1.00 91.38 88 SER A N 1
ATOM 712 C CA . SER A 1 88 ? -7.051 -4.508 8.872 1.00 91.38 88 SER A CA 1
ATOM 713 C C . SER A 1 88 ? -7.162 -3.013 9.118 1.00 91.38 88 SER A C 1
ATOM 715 O O . SER A 1 88 ? -8.087 -2.358 8.642 1.00 91.38 88 SER A O 1
ATOM 717 N N . TYR A 1 89 ? -6.226 -2.477 9.888 1.00 92.00 89 TYR A N 1
ATOM 718 C CA . TYR A 1 89 ? -6.189 -1.071 10.248 1.00 92.00 89 TYR A CA 1
ATOM 719 C C . TYR A 1 89 ? -4.769 -0.534 10.145 1.00 92.00 89 TYR A C 1
ATOM 721 O O . TYR A 1 89 ? -3.801 -1.209 10.499 1.00 92.00 89 TYR A O 1
ATOM 729 N N . VAL A 1 90 ? -4.662 0.713 9.710 1.00 93.56 90 VAL A N 1
ATOM 730 C CA . VAL A 1 90 ? -3.416 1.486 9.666 1.00 93.56 90 VAL A CA 1
ATOM 731 C C . VAL A 1 90 ? -3.603 2.803 10.409 1.00 93.56 90 VAL A C 1
ATOM 733 O O . VAL A 1 90 ? -4.745 3.241 10.558 1.00 93.56 90 VAL A O 1
ATOM 736 N N . PRO A 1 91 ? -2.536 3.485 10.857 1.00 94.19 91 PRO A N 1
ATOM 737 C CA . PRO A 1 91 ? -2.673 4.832 11.389 1.00 94.19 91 PRO A CA 1
ATOM 738 C C . PRO A 1 91 ? -3.311 5.737 10.336 1.00 94.19 91 PRO A C 1
ATOM 740 O O . PRO A 1 91 ? -2.858 5.751 9.190 1.00 94.19 91 PRO A O 1
ATOM 743 N N . THR A 1 92 ? -4.326 6.517 10.713 1.00 90.88 92 THR A N 1
ATOM 744 C CA . THR A 1 92 ? -5.058 7.389 9.773 1.00 90.88 92 THR A CA 1
ATOM 745 C C . THR A 1 92 ? -4.116 8.343 9.030 1.00 90.88 92 THR A C 1
ATOM 747 O O . THR A 1 92 ? -4.262 8.562 7.832 1.00 90.88 92 THR A O 1
ATOM 750 N N . ALA A 1 93 ? -3.072 8.835 9.706 1.00 91.00 93 ALA A N 1
ATOM 751 C CA . ALA A 1 93 ? -2.044 9.687 9.105 1.00 91.00 93 ALA A CA 1
ATOM 752 C C . ALA A 1 93 ? -1.245 9.014 7.969 1.00 91.00 93 ALA A C 1
ATOM 754 O O . ALA A 1 93 ? -0.681 9.711 7.133 1.00 91.00 93 ALA A O 1
ATOM 755 N N . SER A 1 94 ? -1.198 7.678 7.919 1.00 91.50 94 SER A N 1
ATOM 756 C CA . SER A 1 94 ? -0.488 6.938 6.867 1.00 91.50 94 SER A CA 1
ATOM 757 C C . SER A 1 94 ? -1.306 6.753 5.584 1.00 91.50 94 SER A C 1
ATOM 759 O O . SER A 1 94 ? -0.759 6.327 4.573 1.00 91.50 94 SER A O 1
ATOM 761 N N . LEU A 1 95 ? -2.603 7.089 5.576 1.00 87.88 95 LEU A N 1
ATOM 762 C CA . LEU A 1 95 ? -3.435 6.997 4.364 1.00 87.88 95 LEU A CA 1
ATOM 763 C C . LEU A 1 95 ? -2.955 7.942 3.255 1.00 87.88 95 LEU A C 1
ATOM 765 O O . LEU A 1 95 ? -3.007 7.593 2.076 1.00 87.88 95 LEU A O 1
ATOM 769 N N . SER A 1 96 ? -2.437 9.109 3.644 1.00 87.88 96 SER A N 1
ATOM 770 C CA . SER A 1 96 ? -1.851 10.096 2.733 1.00 87.88 96 SER A CA 1
ATOM 771 C C . SER A 1 96 ? -0.427 9.748 2.277 1.00 87.88 96 SER A C 1
ATOM 773 O O . SER A 1 96 ? 0.198 10.536 1.561 1.00 87.88 96 SER A O 1
ATOM 775 N N . ASP A 1 97 ? 0.119 8.598 2.693 1.00 89.25 97 ASP A N 1
ATOM 776 C CA . ASP A 1 97 ? 1.444 8.166 2.259 1.00 89.25 97 ASP A CA 1
ATOM 777 C C . ASP A 1 97 ? 1.467 7.978 0.737 1.00 89.25 97 ASP A C 1
ATOM 779 O O . ASP A 1 97 ? 0.649 7.274 0.138 1.00 89.25 97 ASP A O 1
ATOM 783 N N . ILE A 1 98 ? 2.464 8.586 0.095 1.00 92.00 98 ILE A N 1
ATOM 784 C CA . ILE A 1 98 ? 2.738 8.373 -1.324 1.00 92.00 98 ILE A CA 1
ATOM 785 C C . ILE A 1 98 ? 3.716 7.212 -1.440 1.00 92.00 98 ILE A C 1
ATOM 787 O O . ILE A 1 98 ? 4.881 7.331 -1.054 1.00 92.00 98 ILE A O 1
ATOM 791 N N . LEU A 1 99 ? 3.263 6.113 -2.036 1.00 94.06 99 LEU A N 1
ATOM 792 C CA . LEU A 1 99 ? 4.131 5.003 -2.407 1.00 94.06 99 LEU A CA 1
ATOM 793 C C . LEU A 1 99 ? 4.541 5.089 -3.874 1.00 94.06 99 LEU A C 1
ATOM 795 O O . LEU A 1 99 ? 3.979 5.830 -4.685 1.00 94.06 99 LEU A O 1
ATOM 799 N N . TYR A 1 100 ? 5.553 4.309 -4.221 1.00 95.12 100 TYR A N 1
ATOM 800 C CA . TYR A 1 100 ? 6.074 4.198 -5.571 1.00 95.12 100 TYR A CA 1
ATOM 801 C C . TYR A 1 100 ? 6.074 2.733 -5.976 1.00 95.12 100 TYR A C 1
ATOM 803 O O . TYR A 1 100 ? 6.597 1.887 -5.253 1.00 95.12 100 TYR A O 1
ATOM 811 N N . ILE A 1 101 ? 5.496 2.455 -7.138 1.00 94.12 101 ILE A N 1
ATOM 812 C CA . ILE A 1 101 ? 5.453 1.125 -7.746 1.00 94.12 101 ILE A CA 1
ATOM 813 C C . ILE A 1 101 ? 6.158 1.157 -9.091 1.00 94.12 101 ILE A C 1
ATOM 815 O O . ILE A 1 101 ? 6.252 2.206 -9.739 1.00 94.12 101 ILE A O 1
ATOM 819 N N . ILE A 1 102 ? 6.655 0.000 -9.508 1.00 94.88 102 ILE A N 1
ATOM 820 C CA . ILE A 1 102 ? 7.315 -0.170 -10.798 1.00 94.88 102 ILE A CA 1
ATOM 821 C C . ILE A 1 102 ? 6.396 -0.969 -11.706 1.00 94.88 102 ILE A C 1
ATOM 823 O O . ILE A 1 102 ? 5.910 -2.031 -11.322 1.00 94.88 102 ILE A O 1
ATOM 827 N N . TYR A 1 103 ? 6.190 -0.454 -12.911 1.00 94.31 103 TYR A N 1
ATOM 828 C CA . TYR A 1 103 ? 5.532 -1.164 -13.998 1.00 94.31 103 TYR A CA 1
ATOM 829 C C . TYR A 1 103 ? 6.574 -1.754 -14.938 1.00 94.31 103 TYR A C 1
ATOM 831 O O . TYR A 1 103 ? 7.605 -1.127 -15.179 1.00 94.31 103 TYR A O 1
ATOM 839 N N . HIS A 1 104 ? 6.258 -2.926 -15.475 1.00 94.44 104 HIS A N 1
ATOM 840 C CA . HIS A 1 104 ? 6.926 -3.589 -16.580 1.00 94.44 104 HIS A CA 1
ATOM 841 C C . HIS A 1 104 ? 5.967 -3.655 -17.774 1.00 94.44 104 HIS A C 1
ATOM 843 O O . HIS A 1 104 ? 4.852 -4.158 -17.626 1.00 94.44 104 HIS A O 1
ATOM 849 N N . CYS A 1 105 ? 6.377 -3.147 -18.931 1.00 93.62 105 CYS A N 1
ATOM 850 C CA . CYS A 1 105 ? 5.601 -3.176 -20.163 1.00 93.62 105 CYS A CA 1
ATOM 851 C C . CYS A 1 105 ? 6.032 -4.329 -21.063 1.00 93.62 105 CYS A C 1
ATOM 853 O O . CYS A 1 105 ? 7.178 -4.398 -21.498 1.00 93.62 105 CYS A O 1
ATOM 855 N N . ASP A 1 106 ? 5.076 -5.184 -21.415 1.00 89.75 106 ASP A N 1
ATOM 856 C CA . ASP A 1 106 ? 5.228 -6.131 -22.509 1.00 89.75 106 ASP A CA 1
ATOM 857 C C . ASP A 1 106 ? 4.764 -5.460 -23.810 1.00 89.75 106 ASP A C 1
ATOM 859 O O . ASP A 1 106 ? 3.571 -5.233 -24.042 1.00 89.75 106 ASP A O 1
ATOM 863 N N . HIS A 1 107 ? 5.731 -5.138 -24.667 1.00 86.88 107 HIS A N 1
ATOM 864 C CA . HIS A 1 107 ? 5.495 -4.480 -25.951 1.00 86.88 107 HIS A CA 1
ATOM 865 C C . HIS A 1 107 ? 4.728 -5.365 -26.944 1.00 86.88 107 HIS A C 1
ATOM 867 O O . HIS A 1 107 ? 3.999 -4.842 -27.789 1.00 86.88 107 HIS A O 1
ATOM 873 N N . ASN A 1 108 ? 4.848 -6.692 -26.836 1.00 87.88 108 ASN A N 1
ATOM 874 C CA . ASN A 1 108 ? 4.138 -7.631 -27.703 1.00 87.88 108 ASN A CA 1
ATOM 875 C C . ASN A 1 108 ? 2.669 -7.731 -27.296 1.00 87.88 108 ASN A C 1
ATOM 877 O O . ASN A 1 108 ? 1.782 -7.713 -28.149 1.00 87.88 108 ASN A O 1
ATOM 881 N N . MET A 1 109 ? 2.410 -7.802 -25.989 1.00 88.38 109 MET A N 1
ATOM 882 C CA . MET A 1 109 ? 1.053 -7.859 -25.440 1.00 88.38 109 MET A CA 1
ATOM 883 C C . MET A 1 109 ? 0.379 -6.486 -25.354 1.00 88.38 109 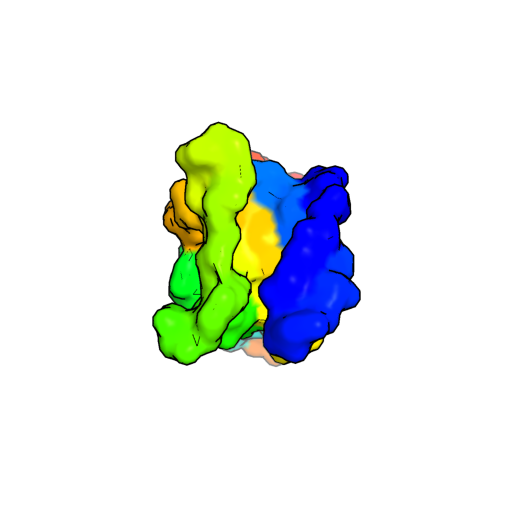MET A C 1
ATOM 885 O O . MET A 1 109 ? -0.826 -6.425 -25.114 1.00 88.38 109 MET A O 1
ATOM 889 N N . ARG A 1 110 ? 1.134 -5.395 -25.555 1.00 88.50 110 ARG A N 1
ATOM 890 C CA . ARG A 1 110 ? 0.681 -4.002 -25.407 1.00 88.50 110 ARG A CA 1
ATOM 891 C C . ARG A 1 110 ? 0.016 -3.750 -24.052 1.00 88.50 110 ARG A C 1
ATOM 893 O O . ARG A 1 110 ? -1.021 -3.094 -23.966 1.00 88.50 110 ARG A O 1
ATOM 900 N N . LYS A 1 111 ? 0.643 -4.247 -22.987 1.00 91.94 111 LYS A N 1
ATOM 901 C CA . LYS A 1 111 ? 0.170 -4.102 -21.605 1.00 91.94 111 LYS A CA 1
ATOM 902 C C . LYS A 1 111 ? 1.325 -3.823 -20.662 1.00 91.94 111 LYS A C 1
ATOM 904 O O . LYS A 1 111 ? 2.433 -4.307 -20.883 1.00 91.94 111 LYS A O 1
ATOM 909 N N . CYS A 1 112 ? 1.056 -3.087 -19.591 1.00 93.38 112 CYS A N 1
ATOM 910 C CA . CYS A 1 112 ? 2.017 -2.843 -18.528 1.00 93.38 112 CYS A CA 1
ATOM 911 C C . CYS A 1 112 ? 1.463 -3.334 -17.192 1.00 93.38 112 CYS A C 1
ATOM 913 O O . CYS A 1 112 ? 0.374 -2.939 -16.787 1.00 93.38 112 CYS A O 1
ATOM 915 N N . ASN A 1 113 ? 2.239 -4.151 -16.487 1.00 92.62 113 ASN A N 1
ATOM 916 C CA . ASN A 1 113 ? 1.870 -4.733 -15.201 1.00 92.62 113 ASN A CA 1
ATOM 917 C C . ASN A 1 113 ? 2.843 -4.287 -14.120 1.00 92.62 113 ASN A C 1
ATOM 919 O O . ASN A 1 113 ? 4.044 -4.166 -14.364 1.00 92.62 113 ASN A O 1
ATOM 923 N N . CYS A 1 114 ? 2.350 -4.058 -12.912 1.00 91.25 114 CYS A N 1
ATOM 924 C CA . CYS A 1 114 ? 3.227 -3.836 -11.775 1.00 91.25 114 CYS A CA 1
ATOM 925 C C . CYS A 1 114 ? 4.014 -5.103 -11.404 1.00 91.25 114 CYS A C 1
ATOM 927 O O . CYS A 1 114 ? 3.511 -6.220 -11.485 1.00 91.25 114 CYS A O 1
ATOM 929 N N . ILE A 1 115 ? 5.264 -4.935 -10.968 1.00 90.94 115 ILE A N 1
ATOM 930 C CA . ILE A 1 115 ? 6.153 -6.064 -10.631 1.00 90.94 115 ILE A CA 1
ATOM 931 C C . ILE A 1 115 ? 6.059 -6.501 -9.158 1.00 90.94 115 ILE A C 1
ATOM 933 O O . ILE A 1 115 ? 6.977 -7.135 -8.648 1.00 90.94 115 ILE A O 1
ATOM 937 N N . ASN A 1 116 ? 4.975 -6.142 -8.458 1.00 87.12 116 ASN A N 1
ATOM 938 C CA . ASN A 1 116 ? 4.757 -6.407 -7.027 1.00 87.12 116 ASN A CA 1
ATOM 939 C C . ASN A 1 116 ? 5.870 -5.886 -6.089 1.00 87.12 116 ASN A C 1
ATOM 941 O O . ASN A 1 116 ? 6.021 -6.358 -4.963 1.00 87.12 116 ASN A O 1
ATOM 945 N N . GLU A 1 117 ? 6.639 -4.886 -6.527 1.00 91.94 117 GLU A N 1
ATOM 946 C CA . GLU A 1 117 ? 7.620 -4.180 -5.699 1.00 91.94 117 GLU A CA 1
ATOM 947 C C . GLU A 1 117 ? 7.103 -2.779 -5.345 1.00 91.94 117 GLU A C 1
ATOM 949 O O . GLU A 1 117 ? 6.644 -2.033 -6.216 1.00 91.94 117 GLU A O 1
ATOM 954 N N . ILE A 1 118 ? 7.209 -2.416 -4.064 1.00 93.81 118 ILE A N 1
ATOM 955 C CA . ILE A 1 118 ? 6.767 -1.125 -3.524 1.00 93.81 118 ILE A CA 1
ATOM 956 C C . ILE A 1 118 ? 7.902 -0.396 -2.816 1.00 93.81 118 ILE A C 1
ATOM 958 O O . ILE A 1 118 ? 8.762 -0.999 -2.169 1.00 93.81 118 ILE A O 1
ATOM 962 N N . PHE A 1 119 ? 7.868 0.930 -2.881 1.00 95.19 119 PHE A N 1
ATOM 963 C CA . PHE A 1 119 ? 8.893 1.785 -2.301 1.00 95.19 119 PHE A CA 1
ATOM 964 C C . PHE A 1 119 ? 8.269 2.998 -1.619 1.00 95.19 119 PHE A C 1
ATOM 966 O O . PHE A 1 119 ? 7.314 3.583 -2.121 1.00 95.19 119 PHE A O 1
ATOM 973 N N . GLN A 1 120 ? 8.856 3.412 -0.495 1.00 94.25 120 GLN A N 1
ATOM 974 C CA . GLN A 1 120 ? 8.478 4.647 0.205 1.00 94.25 120 GLN A CA 1
ATOM 975 C C . GLN A 1 120 ? 9.056 5.906 -0.454 1.00 94.25 120 GLN A C 1
ATOM 977 O O . GLN A 1 120 ? 8.592 7.008 -0.189 1.00 94.25 120 GLN A O 1
ATOM 982 N N . THR A 1 121 ? 10.094 5.772 -1.289 1.00 95.31 121 THR A N 1
ATOM 983 C CA . THR A 1 121 ? 10.736 6.919 -1.943 1.00 95.31 121 THR A CA 1
ATOM 984 C C . THR A 1 121 ? 10.944 6.674 -3.428 1.00 95.31 121 THR A C 1
ATOM 986 O O . THR A 1 121 ? 11.166 5.540 -3.871 1.00 95.31 121 THR A O 1
ATOM 989 N N . LYS A 1 122 ? 10.900 7.766 -4.193 1.00 96.56 122 LYS A N 1
ATOM 990 C CA . LYS A 1 122 ? 11.067 7.749 -5.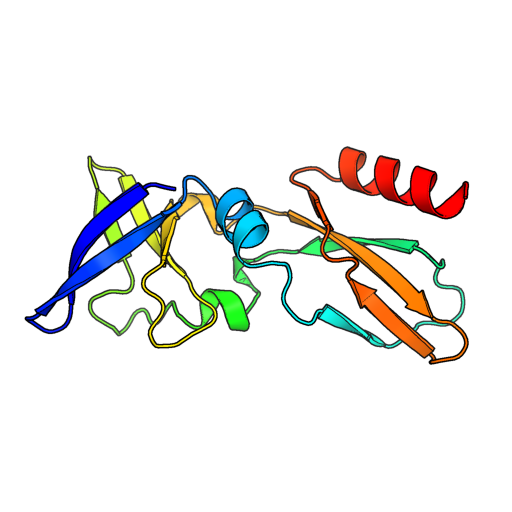643 1.00 96.56 122 LYS A CA 1
ATOM 991 C C . LYS A 1 122 ? 12.457 7.253 -6.034 1.00 96.56 122 LYS A C 1
ATOM 993 O O . LYS A 1 122 ? 12.583 6.431 -6.931 1.00 96.56 122 LYS A O 1
ATOM 998 N N . GLU A 1 123 ? 13.486 7.698 -5.321 1.00 97.38 123 GLU A N 1
ATOM 999 C CA . GLU A 1 123 ? 14.892 7.413 -5.616 1.00 97.38 123 GLU A CA 1
ATOM 1000 C C . GLU A 1 123 ? 15.193 5.916 -5.499 1.00 97.38 123 GLU A C 1
ATOM 1002 O O . GLU A 1 123 ? 15.928 5.360 -6.313 1.00 97.38 123 GLU A O 1
ATOM 1007 N N . LYS A 1 124 ? 14.596 5.236 -4.509 1.00 97.31 124 LYS A N 1
ATOM 1008 C CA . LYS A 1 124 ? 14.732 3.781 -4.356 1.00 97.31 124 LYS A CA 1
ATOM 1009 C C . LYS A 1 124 ? 14.065 3.037 -5.512 1.00 97.31 124 LYS A C 1
ATOM 1011 O O . LYS A 1 124 ? 14.666 2.111 -6.053 1.00 97.31 124 LYS A O 1
ATOM 1016 N N . ALA A 1 125 ? 12.870 3.468 -5.914 1.00 96.69 125 ALA A N 1
ATOM 1017 C CA . ALA A 1 125 ? 12.168 2.889 -7.056 1.00 96.69 125 ALA A CA 1
ATOM 1018 C C . ALA A 1 125 ? 12.929 3.127 -8.374 1.00 96.69 125 ALA A C 1
ATOM 1020 O O . ALA A 1 125 ? 13.064 2.218 -9.186 1.00 96.69 125 ALA A O 1
ATOM 1021 N N . GLU A 1 126 ? 13.483 4.323 -8.584 1.00 96.62 126 GLU A N 1
ATOM 1022 C CA . GLU A 1 126 ? 14.264 4.649 -9.784 1.00 96.62 126 GLU A CA 1
ATOM 1023 C C . GLU A 1 126 ? 15.584 3.884 -9.836 1.00 96.62 126 GLU A C 1
ATOM 1025 O O . GLU A 1 126 ? 15.945 3.350 -10.886 1.00 96.62 126 GLU A O 1
ATOM 1030 N N . LYS A 1 127 ? 16.280 3.758 -8.698 1.00 97.06 127 LYS A N 1
ATOM 1031 C CA . LYS A 1 127 ? 17.464 2.901 -8.598 1.00 97.06 127 LYS A CA 1
ATOM 1032 C C . LYS A 1 127 ? 17.126 1.474 -9.028 1.00 97.06 127 LYS A C 1
ATOM 1034 O O . LYS A 1 127 ? 17.850 0.897 -9.836 1.00 97.06 127 LYS A O 1
ATOM 1039 N N . ARG A 1 128 ? 16.002 0.940 -8.550 1.00 96.62 128 ARG A N 1
ATOM 1040 C CA . ARG A 1 128 ? 15.539 -0.396 -8.920 1.00 96.62 128 ARG A CA 1
ATOM 1041 C C . ARG A 1 128 ? 15.201 -0.517 -10.408 1.00 96.62 128 ARG A C 1
ATOM 1043 O O . ARG A 1 128 ? 15.581 -1.502 -11.030 1.00 96.62 128 ARG A O 1
ATOM 1050 N N . VAL A 1 129 ? 14.550 0.480 -11.007 1.00 95.94 129 VAL A N 1
ATOM 1051 C CA . VAL A 1 129 ? 14.296 0.504 -12.460 1.00 95.94 129 VAL A CA 1
ATOM 1052 C C . VAL A 1 129 ? 15.599 0.445 -13.260 1.00 95.94 129 VAL A C 1
ATOM 1054 O O . VAL A 1 129 ? 15.677 -0.295 -14.237 1.00 95.94 129 VAL A O 1
ATOM 1057 N N . ASN A 1 130 ? 16.637 1.171 -12.843 1.00 94.62 130 ASN A N 1
ATOM 1058 C CA . ASN A 1 130 ? 17.936 1.127 -13.520 1.00 94.62 130 ASN A CA 1
ATOM 1059 C C . ASN A 1 130 ? 18.597 -0.255 -13.415 1.00 94.62 130 ASN A C 1
ATOM 1061 O O . ASN A 1 130 ? 19.167 -0.733 -14.390 1.00 94.62 130 ASN A O 1
ATOM 1065 N N . GLU A 1 131 ? 18.479 -0.920 -12.262 1.00 95.31 131 GLU A N 1
ATOM 1066 C CA . GLU A 1 131 ? 18.948 -2.301 -12.085 1.00 95.31 131 GLU A CA 1
ATOM 1067 C C . GLU A 1 131 ? 18.188 -3.299 -12.969 1.00 95.31 131 GLU A C 1
ATOM 1069 O O . GLU A 1 131 ? 18.775 -4.278 -13.417 1.00 95.31 131 GLU A O 1
ATOM 1074 N N . LEU A 1 132 ? 16.894 -3.071 -13.214 1.00 93.69 132 LEU A N 1
ATOM 1075 C CA . LEU A 1 132 ? 16.070 -3.926 -14.074 1.00 93.69 132 LEU A CA 1
ATOM 1076 C C . LEU A 1 132 ? 16.393 -3.738 -15.559 1.00 93.69 132 LEU A C 1
ATOM 1078 O O . LEU A 1 132 ? 16.441 -4.719 -16.287 1.00 93.69 132 LEU A O 1
ATOM 1082 N N . ARG A 1 133 ? 16.660 -2.501 -15.996 1.00 88.19 133 ARG A N 1
ATOM 1083 C CA . ARG A 1 133 ? 17.031 -2.180 -17.388 1.00 88.19 133 ARG A CA 1
ATOM 1084 C C . ARG A 1 133 ? 18.478 -2.532 -17.743 1.00 88.19 133 ARG A C 1
ATOM 1086 O O . ARG A 1 133 ? 18.812 -2.609 -18.916 1.00 88.19 133 ARG A O 1
ATOM 1093 N N . GLY A 1 134 ? 19.350 -2.647 -16.742 1.00 81.50 134 GLY A N 1
ATOM 1094 C CA . GLY A 1 134 ? 20.757 -3.016 -16.923 1.00 81.50 134 GLY A CA 1
ATOM 1095 C C . GLY A 1 134 ? 21.014 -4.525 -16.973 1.00 81.50 134 GLY A C 1
ATOM 1096 O O . GLY A 1 134 ? 22.179 -4.922 -16.999 1.00 81.50 134 GLY A O 1
ATOM 1097 N N . LYS A 1 135 ? 19.959 -5.345 -16.920 1.00 58.84 135 LYS A N 1
ATOM 1098 C CA . LYS A 1 135 ? 19.999 -6.804 -17.074 1.00 58.84 135 LYS A CA 1
ATOM 1099 C C . LYS A 1 135 ? 19.643 -7.199 -18.497 1.00 58.84 135 LYS A C 1
ATOM 1101 O O . LYS A 1 135 ? 20.228 -8.205 -18.950 1.00 58.84 135 LYS A O 1
#

pLDDT: mean 86.67, std 10.84, range [49.81, 97.38]

Radius of gyration: 17.28 Å; chains: 1; bounding box: 42×20×51 Å

Foldseek 3Di:
DDWDWDQAVNDTDIAAEDAAPVRVCLVVFPPWDKDFADPPDDQKDKDKDQQLPVCQFCVCQDVPGPLQWDADPNFIWGATDNDVPHRYIYGPVRSRQIKMWMWGADPVVRMITTPRDIGSDPVVRVVVRVVVVVD

Organism: NCBI:txid1434106